Protein AF-A0A193GN16-F1 (afdb_monomer_lite)

Foldseek 3Di:
DPPPDPPPQPQPACPADDLDPVVLLCSLCVPPDDVVSVVSSVLLCVQLVPLPQALCSCLVP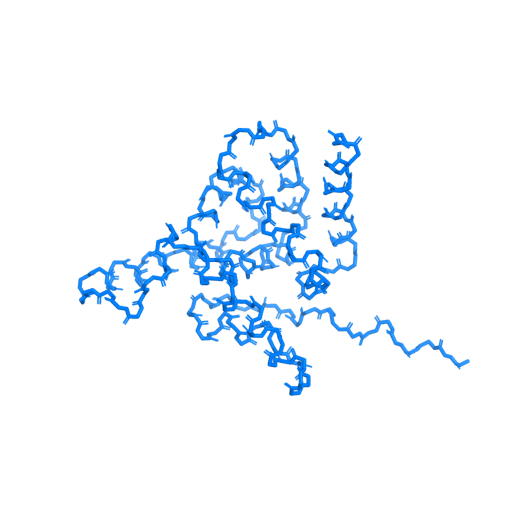DDPVSVVVVVVVSVVVRVCCVVCLAPCLVVLVVLLQNLLNHRLSSSLSSLLNSVSNYVSNLVSNLVCLQPDDCPPSSSVSSLVSLVSCVVVVSVSNRDPPVSSVSNVVSVVVVVVVD

pLDDT: mean 82.82, std 17.49, range [30.11, 97.81]

Organism: NCBI:txid463014

Structure (mmCIF, N/CA/C/O backbone):
data_AF-A0A193GN16-F1
#
_entry.id   AF-A0A193GN16-F1
#
loop_
_atom_site.group_PDB
_atom_site.id
_atom_site.type_symbol
_atom_site.label_atom_id
_atom_site.label_alt_id
_atom_site.label_comp_id
_atom_site.label_asym_id
_atom_site.label_entity_id
_atom_site.label_seq_id
_atom_site.pdbx_PDB_ins_code
_atom_site.Cartn_x
_atom_site.Cartn_y
_atom_site.Cartn_z
_atom_site.occupancy
_atom_site.B_iso_or_equiv
_atom_site.auth_seq_id
_atom_site.auth_comp_id
_atom_site.auth_asym_id
_atom_site.auth_atom_id
_atom_site.pdbx_PDB_model_num
ATOM 1 N N . MET A 1 1 ? -3.522 -23.011 34.206 1.00 37.75 1 MET A N 1
ATOM 2 C CA . MET A 1 1 ? -2.353 -22.236 33.740 1.00 37.75 1 MET A CA 1
ATOM 3 C C . MET A 1 1 ? -1.967 -22.730 32.359 1.00 37.75 1 MET A C 1
ATOM 5 O O . MET A 1 1 ? -1.307 -23.751 32.265 1.00 37.75 1 MET A O 1
ATOM 9 N N . ALA A 1 2 ? -2.466 -22.051 31.328 1.00 34.16 2 ALA A N 1
ATOM 10 C CA . ALA A 1 2 ? -1.971 -22.047 29.947 1.00 34.16 2 ALA A CA 1
ATOM 11 C C . ALA A 1 2 ? -2.845 -21.025 29.200 1.00 34.16 2 ALA A C 1
ATOM 13 O O . ALA A 1 2 ? -3.745 -21.373 28.448 1.00 34.16 2 ALA A O 1
ATOM 14 N N . GLN A 1 3 ? -2.676 -19.755 29.564 1.00 31.92 3 GLN A N 1
ATOM 15 C CA . GLN A 1 3 ? -3.317 -18.607 28.921 1.00 31.92 3 GLN A CA 1
ATOM 16 C C . GLN A 1 3 ? -2.205 -17.581 28.678 1.00 31.92 3 GLN A C 1
ATOM 18 O O . GLN A 1 3 ? -2.166 -16.508 29.263 1.00 31.92 3 GLN A O 1
ATOM 23 N N . GLN A 1 4 ? -1.196 -18.025 27.936 1.00 36.53 4 GLN A N 1
ATOM 24 C CA . GLN A 1 4 ? -0.027 -17.267 27.507 1.00 36.53 4 GLN A CA 1
ATOM 25 C C . GLN A 1 4 ? 0.350 -17.875 26.161 1.00 36.53 4 GLN A C 1
ATOM 27 O O . GLN A 1 4 ? 1.003 -18.905 26.147 1.00 36.53 4 GLN A O 1
ATOM 32 N N . ASP A 1 5 ? -0.231 -17.328 25.093 1.00 32.78 5 ASP A N 1
ATOM 33 C CA . ASP A 1 5 ? 0.246 -17.415 23.696 1.00 32.78 5 ASP A CA 1
ATOM 34 C C . ASP A 1 5 ? -0.703 -16.700 22.707 1.00 32.78 5 ASP A C 1
ATOM 36 O O . ASP A 1 5 ? -0.505 -16.740 21.500 1.00 32.78 5 ASP A O 1
ATOM 40 N N . GLU A 1 6 ? -1.705 -15.958 23.195 1.00 30.11 6 GLU A N 1
ATOM 41 C CA . GLU A 1 6 ? -2.561 -15.087 22.368 1.00 30.11 6 GLU A CA 1
ATOM 42 C C . GLU A 1 6 ? -2.024 -13.648 22.232 1.00 30.11 6 GLU A C 1
ATOM 44 O O . GLU A 1 6 ? -2.726 -12.740 21.799 1.00 30.11 6 GLU A O 1
ATOM 49 N N . ALA A 1 7 ? -0.768 -13.422 22.622 1.00 38.72 7 ALA A N 1
ATOM 50 C CA . ALA A 1 7 ? -0.122 -12.113 22.614 1.00 38.72 7 ALA A CA 1
ATOM 51 C C . ALA A 1 7 ? 1.193 -12.162 21.837 1.00 38.72 7 ALA A C 1
ATOM 53 O O . ALA A 1 7 ? 2.260 -11.889 22.380 1.00 38.72 7 ALA A O 1
ATOM 54 N N . VAL A 1 8 ? 1.144 -12.537 20.564 1.00 38.62 8 VAL A N 1
ATOM 55 C CA . VAL A 1 8 ? 2.306 -12.407 19.688 1.00 38.62 8 VAL A CA 1
ATOM 56 C C . VAL A 1 8 ? 1.774 -11.982 18.325 1.00 38.62 8 VAL A C 1
ATOM 58 O O . VAL A 1 8 ? 0.854 -12.607 17.813 1.00 38.62 8 VAL A O 1
ATOM 61 N N . TRP A 1 9 ? 2.336 -10.918 17.753 1.00 44.06 9 TRP A N 1
ATOM 62 C CA . TRP A 1 9 ? 2.057 -10.403 16.401 1.00 44.06 9 TRP A CA 1
ATOM 63 C C . TRP A 1 9 ? 0.853 -9.473 16.194 1.00 44.06 9 TRP A C 1
ATOM 65 O O . TRP A 1 9 ? 0.503 -9.241 15.040 1.00 44.06 9 TRP A O 1
ATOM 75 N N . ASP A 1 10 ? 0.295 -8.833 17.230 1.00 45.19 10 ASP A N 1
ATOM 76 C CA . ASP A 1 10 ? -0.446 -7.582 16.992 1.00 45.19 10 ASP A CA 1
ATOM 77 C C . ASP A 1 10 ? 0.600 -6.564 16.517 1.00 45.19 10 ASP A C 1
ATOM 79 O O . ASP A 1 10 ? 1.383 -6.035 17.312 1.00 45.19 10 ASP A O 1
ATOM 83 N N . GLY A 1 11 ? 0.766 -6.467 15.194 1.00 55.03 11 GLY A N 1
ATOM 84 C CA . GLY A 1 11 ? 1.901 -5.799 14.577 1.00 55.03 11 GLY A CA 1
ATOM 85 C C . GLY A 1 11 ? 2.068 -4.425 15.206 1.00 55.03 11 GLY A C 1
ATOM 86 O O . GLY A 1 11 ? 1.152 -3.612 15.113 1.00 55.03 11 GLY A O 1
ATOM 87 N N . ALA A 1 12 ? 3.233 -4.169 15.815 1.00 64.75 12 ALA A N 1
ATOM 88 C CA . ALA A 1 12 ? 3.499 -2.973 16.612 1.00 64.75 12 ALA A CA 1
ATOM 89 C C . ALA A 1 12 ? 2.836 -1.720 16.020 1.00 64.75 12 ALA A C 1
ATOM 91 O O . ALA A 1 12 ? 2.996 -1.437 14.829 1.00 64.75 12 ALA A O 1
ATOM 92 N N . ALA A 1 13 ? 2.072 -1.004 16.848 1.00 76.69 13 ALA A N 1
ATOM 93 C CA . ALA A 1 13 ? 1.297 0.146 16.408 1.00 76.69 13 ALA A CA 1
ATOM 94 C C . ALA A 1 13 ? 2.183 1.144 15.645 1.00 76.69 13 ALA A C 1
ATOM 96 O O . ALA A 1 13 ? 3.156 1.673 16.187 1.00 76.69 13 ALA A O 1
ATOM 97 N N . ILE A 1 14 ? 1.819 1.434 14.397 1.00 86.62 14 ILE A N 1
ATOM 98 C CA . ILE A 1 14 ? 2.477 2.442 13.574 1.00 86.62 14 ILE A CA 1
ATOM 99 C C . ILE A 1 14 ? 2.067 3.808 14.128 1.00 86.62 14 ILE A C 1
ATOM 101 O O . ILE A 1 14 ? 0.909 4.235 14.031 1.00 86.62 14 ILE A O 1
ATOM 105 N N . ARG A 1 15 ? 3.002 4.470 14.811 1.00 85.56 15 ARG A N 1
ATOM 106 C CA . ARG A 1 15 ? 2.779 5.806 15.383 1.00 85.56 15 ARG A CA 1
ATOM 107 C C . ARG A 1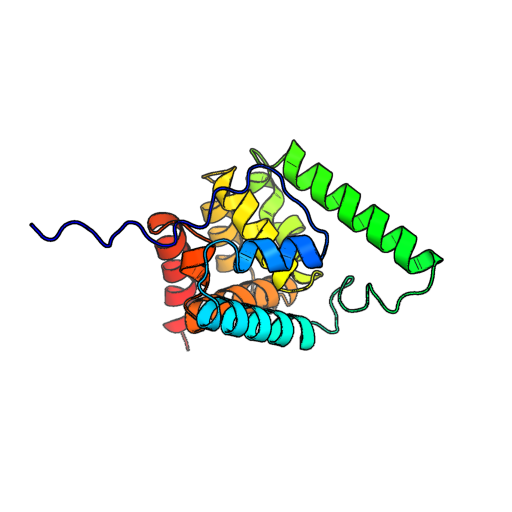 15 ? 2.878 6.870 14.302 1.00 85.56 15 ARG A C 1
ATOM 109 O O . ARG A 1 15 ? 1.971 7.690 14.185 1.00 85.56 15 ARG A O 1
ATOM 116 N N . GLU A 1 16 ? 3.924 6.761 13.498 1.00 88.75 16 GLU A N 1
ATOM 117 C CA . GLU A 1 16 ? 4.265 7.630 12.384 1.00 88.75 16 GLU A CA 1
ATOM 118 C C . GLU A 1 16 ? 4.437 6.769 11.131 1.00 88.75 16 GLU A C 1
ATOM 120 O O . GLU A 1 16 ? 4.942 5.651 11.226 1.00 88.75 16 GLU A O 1
ATOM 125 N N . LEU A 1 17 ? 3.943 7.254 9.993 1.00 94.31 17 LEU A N 1
ATOM 126 C CA . LEU A 1 17 ? 4.064 6.567 8.717 1.00 94.31 17 LEU A CA 1
ATOM 127 C C . LEU A 1 17 ? 5.338 7.071 8.050 1.00 94.31 17 LEU A C 1
ATOM 129 O O . LEU A 1 17 ? 5.452 8.271 7.824 1.00 94.31 17 LEU A O 1
ATOM 133 N N . ASP A 1 18 ? 6.247 6.161 7.724 1.00 95.31 18 ASP A N 1
ATOM 134 C CA . ASP A 1 18 ? 7.420 6.437 6.900 1.00 95.31 18 ASP A CA 1
ATOM 135 C C . ASP A 1 18 ? 7.370 5.532 5.665 1.00 95.31 18 ASP A C 1
ATOM 137 O O . ASP A 1 18 ? 7.335 4.303 5.782 1.00 95.31 18 ASP A O 1
ATOM 141 N N . LEU A 1 19 ? 7.285 6.154 4.489 1.00 96.62 19 LEU A N 1
ATOM 142 C CA . LEU A 1 19 ? 7.202 5.480 3.196 1.00 96.62 19 LEU A CA 1
ATOM 143 C C . LEU A 1 19 ? 8.565 5.359 2.495 1.00 96.62 19 LEU A C 1
ATOM 145 O O . LEU A 1 19 ? 8.606 4.936 1.335 1.00 96.62 19 LEU A O 1
ATOM 149 N N . ASP A 1 20 ? 9.684 5.677 3.151 1.00 94.88 20 ASP A N 1
ATOM 150 C CA . ASP A 1 20 ? 11.001 5.252 2.666 1.00 94.88 20 ASP A CA 1
ATOM 151 C C . ASP A 1 20 ? 11.060 3.719 2.546 1.00 94.88 20 ASP A C 1
ATOM 153 O O . ASP A 1 20 ? 10.543 2.997 3.400 1.00 94.88 20 ASP A O 1
ATOM 157 N N . SER A 1 21 ? 11.660 3.188 1.478 1.00 92.00 21 SER A N 1
ATOM 158 C CA . SER A 1 21 ? 11.625 1.743 1.213 1.00 92.00 21 SER A CA 1
ATOM 159 C C . SER A 1 21 ? 12.305 0.915 2.298 1.00 92.00 21 SER A C 1
ATOM 161 O O . SER A 1 21 ? 11.819 -0.166 2.639 1.00 92.00 21 SER A O 1
ATOM 163 N N . GLN A 1 22 ? 13.391 1.414 2.894 1.00 91.75 22 GLN A N 1
ATOM 164 C CA . GLN A 1 22 ? 14.075 0.709 3.977 1.00 91.75 22 GLN A CA 1
ATOM 165 C C . GLN A 1 22 ? 13.239 0.734 5.257 1.00 91.75 22 GLN A C 1
ATOM 167 O O . GLN A 1 22 ? 13.119 -0.290 5.943 1.00 91.75 22 GLN A O 1
ATOM 172 N N . SER A 1 23 ? 12.609 1.872 5.554 1.00 92.62 23 SER A N 1
ATOM 173 C CA . SER A 1 23 ? 11.678 2.005 6.678 1.00 92.62 23 SER A CA 1
ATOM 174 C C . SER A 1 23 ? 10.466 1.086 6.518 1.00 92.62 23 SER A C 1
ATOM 176 O O . SER A 1 23 ? 10.102 0.369 7.455 1.00 92.62 23 SER A O 1
ATOM 178 N N . VAL A 1 24 ? 9.897 1.014 5.311 1.00 93.50 24 VAL A N 1
ATOM 179 C CA . VAL A 1 24 ? 8.763 0.142 4.979 1.00 93.50 24 VAL A CA 1
ATOM 180 C C . VAL A 1 24 ? 9.096 -1.318 5.260 1.00 93.50 24 VAL A C 1
ATOM 182 O O . VAL A 1 24 ? 8.356 -1.987 5.981 1.00 93.50 24 VAL A O 1
ATOM 185 N N . LEU A 1 25 ? 10.223 -1.819 4.752 1.00 91.50 25 LEU A N 1
ATOM 186 C CA . LEU A 1 25 ? 10.646 -3.199 4.999 1.00 91.50 25 LEU A CA 1
ATOM 187 C C . LEU A 1 25 ? 10.899 -3.458 6.491 1.00 91.50 25 LEU A C 1
ATOM 189 O O . LEU A 1 25 ? 10.487 -4.495 7.022 1.00 91.50 25 LEU A O 1
ATOM 193 N N . SER A 1 26 ? 11.502 -2.492 7.187 1.00 88.81 26 SER A N 1
ATOM 194 C CA . SER A 1 26 ? 11.774 -2.571 8.626 1.00 88.81 26 SER A CA 1
ATOM 195 C C . SER A 1 26 ? 10.494 -2.728 9.457 1.00 88.81 26 SER A C 1
ATOM 197 O O . SER A 1 26 ? 10.482 -3.489 10.426 1.00 88.81 26 SER A O 1
ATOM 199 N N . HIS A 1 27 ? 9.381 -2.105 9.050 1.00 87.75 27 HIS A N 1
ATOM 200 C CA . HIS A 1 27 ? 8.083 -2.247 9.724 1.00 87.75 27 HIS A CA 1
ATOM 201 C C . HIS A 1 27 ? 7.516 -3.675 9.716 1.00 87.75 27 HIS A C 1
ATOM 203 O O . HIS A 1 27 ? 6.737 -4.024 10.612 1.00 87.75 27 HIS A O 1
ATOM 209 N N . PHE A 1 28 ? 7.868 -4.495 8.723 1.00 84.50 28 PHE A N 1
ATOM 210 C CA . PHE A 1 28 ? 7.376 -5.873 8.607 1.00 84.50 28 PHE A CA 1
ATOM 211 C C . PHE A 1 28 ? 8.231 -6.895 9.359 1.00 84.50 28 PHE A C 1
ATOM 213 O O . PHE A 1 28 ? 7.738 -7.974 9.696 1.00 84.50 28 PHE A O 1
ATOM 220 N N . VAL A 1 29 ? 9.491 -6.560 9.640 1.00 86.19 29 VAL A N 1
ATOM 221 C CA . VAL A 1 29 ? 10.407 -7.412 10.415 1.00 86.19 29 VAL A CA 1
ATOM 222 C C . VAL A 1 29 ? 10.595 -6.961 11.858 1.00 86.19 29 VAL A C 1
ATOM 224 O O . VAL A 1 29 ? 11.231 -7.668 12.638 1.00 86.19 29 VAL A O 1
ATOM 227 N N . ALA A 1 30 ? 10.036 -5.813 12.241 1.00 81.81 30 ALA A N 1
ATOM 228 C CA . ALA A 1 30 ? 10.061 -5.336 13.616 1.00 81.81 30 ALA A CA 1
ATOM 229 C C . ALA A 1 30 ? 9.477 -6.394 14.573 1.00 81.81 30 ALA A C 1
ATOM 231 O O . ALA A 1 30 ? 8.308 -6.762 14.476 1.00 81.81 30 ALA A O 1
ATOM 232 N N . GLY A 1 31 ? 10.304 -6.887 15.501 1.00 68.88 31 GLY A N 1
ATOM 233 C CA . GLY A 1 31 ? 9.922 -7.915 16.478 1.00 68.88 31 GLY A CA 1
ATOM 234 C C . GLY A 1 31 ? 10.030 -9.367 15.990 1.00 68.88 31 GLY A C 1
ATOM 235 O O . GLY A 1 31 ? 9.802 -10.276 16.785 1.00 68.88 31 GLY A O 1
ATOM 236 N N . ALA A 1 32 ? 10.411 -9.610 14.732 1.00 72.56 32 ALA A N 1
ATOM 237 C CA . ALA A 1 32 ? 10.658 -10.955 14.217 1.00 72.56 32 ALA A CA 1
ATOM 238 C C . ALA A 1 32 ? 12.045 -11.481 14.632 1.00 72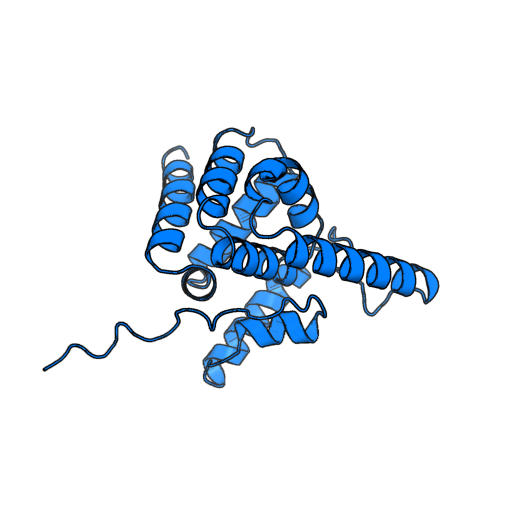.56 32 ALA A C 1
ATOM 240 O O . ALA A 1 32 ? 13.026 -10.739 14.693 1.00 72.56 32 ALA A O 1
ATOM 241 N N . SER A 1 33 ? 12.150 -12.789 14.882 1.00 70.56 33 SER A N 1
ATOM 242 C CA . SER A 1 33 ? 13.438 -13.460 15.095 1.00 70.56 33 SER A CA 1
ATOM 243 C C . SER A 1 33 ? 14.149 -13.712 13.757 1.00 70.56 33 SER A C 1
ATOM 245 O O . SER A 1 33 ? 13.509 -13.794 12.710 1.00 70.56 33 SER A O 1
ATOM 247 N N . GLY A 1 34 ? 15.483 -13.838 13.764 1.00 71.31 34 GLY A N 1
ATOM 248 C CA . GLY A 1 34 ? 16.310 -13.752 12.547 1.00 71.31 34 GLY A CA 1
ATOM 249 C C . GLY A 1 34 ? 15.853 -14.606 11.351 1.00 71.31 34 GLY A C 1
ATOM 250 O O . GLY A 1 34 ? 15.789 -14.103 10.231 1.00 71.31 34 GLY A O 1
ATOM 251 N N . GLY A 1 35 ? 15.477 -15.872 11.568 1.00 76.56 35 GLY A N 1
ATOM 252 C CA . GLY A 1 35 ? 15.013 -16.754 10.485 1.00 76.56 35 GLY A CA 1
ATOM 253 C C . GLY A 1 35 ? 13.649 -16.367 9.898 1.00 76.56 35 GLY A C 1
ATOM 254 O O . GLY A 1 35 ? 13.396 -16.574 8.712 1.00 76.56 35 GLY A O 1
ATOM 255 N N . ASP A 1 36 ? 12.782 -15.776 10.712 1.00 79.06 36 ASP A N 1
ATOM 256 C CA . ASP A 1 36 ? 11.458 -15.310 10.310 1.00 79.06 36 ASP A CA 1
ATOM 257 C C . ASP A 1 36 ? 11.510 -13.925 9.640 1.00 79.06 36 ASP A C 1
ATOM 259 O O . ASP A 1 36 ? 10.847 -13.688 8.625 1.00 79.06 36 ASP A O 1
ATOM 263 N N . ALA A 1 37 ? 12.389 -13.046 10.132 1.00 82.88 37 ALA A N 1
ATOM 264 C CA . ALA A 1 37 ? 12.690 -11.760 9.512 1.00 82.88 37 ALA A CA 1
ATOM 265 C C . ALA A 1 37 ? 13.221 -11.942 8.080 1.00 82.88 37 ALA A C 1
ATOM 267 O O . ALA A 1 37 ? 12.704 -11.335 7.143 1.00 82.88 37 ALA A O 1
ATOM 268 N N . ALA A 1 38 ? 14.195 -12.838 7.882 1.00 85.62 38 ALA A N 1
ATOM 269 C CA . ALA A 1 38 ? 14.759 -13.112 6.560 1.00 85.62 38 ALA A CA 1
ATOM 270 C C . ALA A 1 38 ? 13.712 -13.671 5.581 1.00 85.62 38 ALA A C 1
ATOM 272 O O . ALA A 1 38 ? 13.650 -13.253 4.425 1.00 85.62 38 ALA A O 1
ATOM 273 N N . ARG A 1 39 ? 12.851 -14.588 6.045 1.00 86.06 39 ARG A N 1
ATOM 274 C CA . ARG A 1 39 ? 11.750 -15.130 5.235 1.00 86.06 39 ARG A CA 1
ATOM 275 C C . ARG A 1 39 ? 10.770 -14.034 4.817 1.00 86.06 39 ARG A C 1
ATOM 277 O O . ARG A 1 39 ? 10.383 -13.985 3.653 1.00 86.06 39 ARG A O 1
ATOM 284 N N . THR A 1 40 ? 10.410 -13.158 5.751 1.00 86.81 40 THR A N 1
ATOM 285 C CA . THR A 1 40 ? 9.506 -12.027 5.516 1.00 86.81 40 THR A CA 1
ATOM 286 C C . THR A 1 40 ? 10.074 -11.060 4.481 1.00 86.81 40 THR A C 1
ATOM 288 O O . THR A 1 40 ? 9.376 -10.707 3.534 1.00 86.81 40 THR A O 1
ATOM 291 N N . LEU A 1 41 ? 11.348 -10.677 4.609 1.00 89.56 41 LEU A N 1
ATOM 292 C CA . LEU A 1 41 ? 11.999 -9.790 3.640 1.00 89.56 41 LEU A CA 1
ATOM 293 C C . LEU A 1 41 ? 12.056 -10.418 2.254 1.00 89.56 41 LEU A C 1
ATOM 295 O O . LEU A 1 41 ? 11.677 -9.773 1.284 1.00 89.56 41 LEU A O 1
ATOM 299 N N . ASN A 1 42 ? 12.465 -11.684 2.155 1.00 90.56 42 ASN A N 1
ATOM 300 C CA . ASN A 1 42 ? 12.526 -12.380 0.869 1.00 90.56 42 ASN A CA 1
ATOM 301 C C . ASN A 1 42 ? 11.151 -12.466 0.197 1.00 90.56 42 ASN A C 1
ATOM 303 O O . ASN A 1 42 ? 11.052 -12.320 -1.018 1.00 90.56 42 ASN A O 1
ATOM 307 N N . PHE A 1 43 ? 10.093 -12.680 0.981 1.00 90.25 43 PHE A N 1
ATOM 308 C CA . PHE A 1 43 ? 8.726 -12.660 0.478 1.00 90.25 43 PHE A CA 1
ATOM 309 C C . PHE A 1 43 ? 8.340 -11.277 -0.065 1.00 90.25 43 PHE A C 1
ATOM 311 O O . PHE A 1 43 ? 7.908 -11.186 -1.211 1.00 90.25 43 PHE A O 1
ATOM 318 N N . LEU A 1 44 ? 8.549 -10.207 0.711 1.00 92.31 44 LEU A N 1
ATOM 319 C CA . LEU A 1 44 ? 8.222 -8.837 0.296 1.00 92.31 44 LEU A CA 1
ATOM 320 C C . LEU A 1 44 ? 9.007 -8.409 -0.946 1.00 92.31 44 LEU A C 1
ATOM 322 O O . LEU A 1 44 ? 8.411 -7.948 -1.912 1.00 92.31 44 LEU A O 1
ATOM 326 N N . LEU A 1 45 ? 10.321 -8.647 -0.962 1.00 93.44 45 LEU A N 1
ATOM 327 C CA . LEU A 1 45 ? 11.176 -8.356 -2.115 1.00 93.44 45 LEU A CA 1
ATOM 328 C C . LEU A 1 45 ? 10.774 -9.175 -3.349 1.00 93.44 45 LEU A C 1
ATOM 330 O O . LEU A 1 45 ? 10.878 -8.690 -4.472 1.00 93.44 45 LEU A O 1
ATOM 334 N N . GLY A 1 46 ? 10.298 -10.408 -3.155 1.00 94.00 46 GLY A N 1
ATOM 335 C CA . GLY A 1 46 ? 9.757 -11.234 -4.232 1.00 94.00 46 GLY A CA 1
ATOM 336 C C . GLY A 1 46 ? 8.485 -10.647 -4.850 1.00 94.00 46 GLY A C 1
ATOM 337 O O . GLY A 1 46 ? 8.343 -10.676 -6.072 1.00 94.00 46 GLY A O 1
ATOM 338 N N . LEU A 1 47 ? 7.588 -10.087 -4.029 1.00 93.31 47 LEU A N 1
ATOM 339 C CA . LEU A 1 47 ? 6.370 -9.421 -4.503 1.00 93.31 47 LEU A CA 1
ATOM 340 C C . LEU A 1 47 ? 6.674 -8.089 -5.185 1.00 93.31 47 LEU A C 1
ATOM 342 O O . LEU A 1 47 ? 6.256 -7.875 -6.320 1.00 93.31 47 LEU A O 1
ATOM 346 N N . ASP A 1 48 ? 7.483 -7.243 -4.555 1.00 95.06 48 ASP A N 1
ATOM 347 C CA . ASP A 1 48 ? 7.900 -5.978 -5.161 1.00 95.06 48 ASP A CA 1
ATOM 348 C C . ASP A 1 48 ? 8.667 -6.236 -6.476 1.00 95.06 48 ASP A C 1
ATOM 350 O O . ASP A 1 48 ? 8.525 -5.500 -7.448 1.00 95.06 48 ASP A O 1
ATOM 354 N N . GLY A 1 49 ? 9.410 -7.347 -6.562 1.00 94.06 49 GLY A N 1
ATOM 355 C CA . GLY A 1 49 ? 10.107 -7.806 -7.765 1.00 94.06 49 GLY A CA 1
ATOM 356 C C . GLY A 1 49 ? 9.205 -8.101 -8.974 1.00 94.06 49 GLY A C 1
ATOM 357 O O . GLY A 1 49 ? 9.678 -8.020 -10.118 1.00 94.06 49 GLY A O 1
ATOM 358 N N . VAL A 1 50 ? 7.928 -8.436 -8.747 1.00 93.19 50 VAL A N 1
ATOM 359 C CA . VAL A 1 50 ? 6.936 -8.673 -9.811 1.00 93.19 50 VAL A CA 1
ATOM 360 C C . VAL A 1 50 ? 6.069 -7.447 -10.116 1.00 93.19 50 VAL A C 1
ATOM 362 O O . VAL A 1 50 ? 5.501 -7.390 -11.206 1.00 93.19 50 VAL A O 1
ATOM 365 N N . ASP A 1 51 ? 6.053 -6.431 -9.249 1.00 95.44 51 ASP A N 1
ATOM 366 C CA . ASP A 1 51 ? 5.329 -5.159 -9.421 1.00 95.44 51 ASP A CA 1
ATOM 367 C C . ASP A 1 51 ? 6.029 -4.192 -10.398 1.00 95.44 51 ASP A C 1
ATOM 369 O O . ASP A 1 51 ? 6.182 -3.000 -10.142 1.00 95.44 51 ASP A O 1
ATOM 373 N N . ARG A 1 52 ? 6.463 -4.672 -11.568 1.00 95.06 52 ARG A N 1
ATOM 374 C CA . ARG A 1 52 ? 7.270 -3.868 -12.512 1.00 95.06 52 ARG A CA 1
ATOM 375 C C . ARG A 1 52 ? 6.549 -2.645 -13.089 1.00 95.06 52 ARG A C 1
ATOM 377 O O . ARG A 1 52 ? 7.194 -1.804 -13.712 1.00 95.06 52 ARG A O 1
ATOM 384 N N . TRP A 1 53 ? 5.228 -2.582 -12.935 1.00 95.00 53 TRP A N 1
ATOM 385 C CA . TRP A 1 53 ? 4.383 -1.458 -13.341 1.00 95.00 53 TRP A CA 1
ATOM 386 C C . TRP A 1 53 ? 4.271 -0.369 -12.269 1.00 95.00 53 TRP A C 1
ATOM 388 O O . TRP A 1 53 ? 3.785 0.717 -12.577 1.00 95.00 53 TRP A O 1
ATOM 398 N N . ALA A 1 54 ? 4.661 -0.655 -11.024 1.00 96.69 54 ALA A N 1
ATOM 399 C CA . ALA A 1 54 ? 4.526 0.293 -9.933 1.00 96.69 54 ALA A CA 1
ATOM 400 C C . ALA A 1 54 ? 5.448 1.501 -10.141 1.00 96.69 54 ALA A C 1
ATOM 402 O O . ALA A 1 54 ? 6.601 1.361 -10.560 1.00 96.69 54 ALA A O 1
ATOM 403 N N . VAL A 1 55 ? 4.942 2.693 -9.822 1.00 95.75 55 VAL A N 1
ATOM 404 C CA . VAL A 1 55 ? 5.644 3.971 -10.033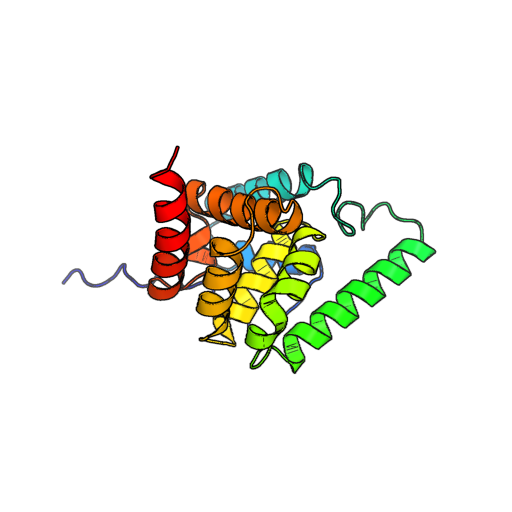 1.00 95.75 55 VAL A CA 1
ATOM 405 C C . VAL A 1 55 ? 6.967 4.044 -9.263 1.00 95.75 55 VAL A C 1
ATOM 407 O O . VAL A 1 55 ? 7.919 4.692 -9.689 1.00 95.75 55 VAL A O 1
ATOM 410 N N . ASP A 1 56 ? 7.041 3.338 -8.142 1.00 95.75 56 ASP A N 1
ATOM 411 C CA . ASP A 1 56 ? 8.154 3.315 -7.207 1.00 95.75 56 ASP A CA 1
ATOM 412 C C . ASP A 1 56 ? 9.055 2.072 -7.348 1.00 95.75 56 ASP A C 1
ATOM 414 O O . ASP A 1 56 ? 10.073 1.979 -6.666 1.00 95.75 56 ASP A O 1
ATOM 418 N N . TYR A 1 57 ? 8.759 1.152 -8.279 1.00 94.56 57 TYR A N 1
ATOM 419 C CA . TYR A 1 57 ? 9.524 -0.091 -8.480 1.00 94.56 57 TYR A CA 1
ATOM 420 C C . TYR A 1 57 ? 11.023 0.147 -8.733 1.00 94.56 57 TYR A C 1
ATOM 422 O O . TYR A 1 57 ? 11.882 -0.619 -8.297 1.00 94.56 57 TYR A O 1
ATOM 430 N N . ARG A 1 58 ? 11.359 1.215 -9.467 1.00 91.12 58 ARG A N 1
ATOM 431 C CA . ARG A 1 58 ? 12.729 1.513 -9.921 1.00 91.12 58 ARG A CA 1
ATOM 432 C C . ARG A 1 58 ? 13.399 2.648 -9.168 1.00 91.12 58 ARG A C 1
ATOM 434 O O . ARG A 1 58 ? 14.395 3.164 -9.672 1.00 91.12 58 ARG A O 1
ATOM 441 N N . GLU A 1 59 ? 12.895 3.026 -7.998 1.00 91.75 59 GLU A N 1
ATOM 442 C CA . GLU A 1 59 ? 13.290 4.248 -7.286 1.00 91.75 59 GLU A CA 1
ATOM 443 C C . GLU A 1 59 ? 14.809 4.463 -7.142 1.00 91.75 59 GLU A C 1
ATOM 445 O O . GLU A 1 59 ? 15.285 5.593 -7.248 1.00 91.75 59 GLU A O 1
ATOM 450 N N . HIS A 1 60 ? 15.586 3.385 -6.989 1.00 88.31 60 HIS A N 1
ATOM 451 C CA . HIS A 1 60 ? 17.046 3.428 -6.832 1.00 88.31 60 HIS A C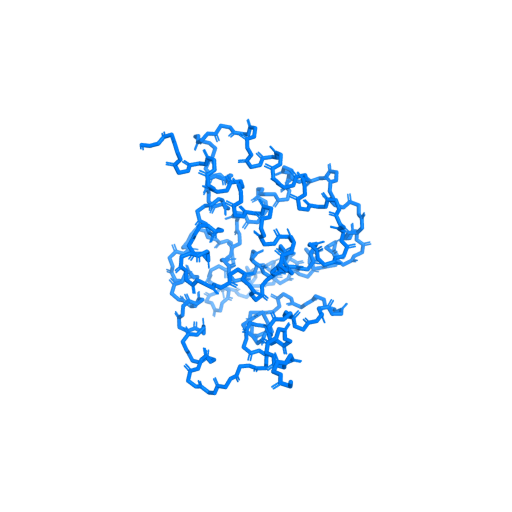A 1
ATOM 452 C C . HIS A 1 60 ? 17.826 3.540 -8.152 1.00 88.31 60 HIS A C 1
ATOM 454 O O . HIS A 1 60 ? 19.043 3.696 -8.142 1.00 88.31 60 HIS A O 1
ATOM 460 N N . THR A 1 61 ? 17.147 3.418 -9.292 1.00 90.56 61 THR A N 1
ATOM 461 C CA . THR A 1 61 ? 17.746 3.434 -10.641 1.00 90.56 61 THR A CA 1
ATOM 462 C C . THR A 1 61 ? 17.251 4.595 -11.502 1.00 90.56 61 THR A C 1
ATOM 464 O O . THR A 1 61 ? 17.587 4.666 -12.684 1.00 90.56 61 THR A O 1
ATOM 467 N N . LEU A 1 62 ? 16.433 5.481 -10.928 1.00 89.50 62 LEU A N 1
ATOM 468 C CA . LEU A 1 62 ? 15.895 6.655 -11.605 1.00 89.50 62 LEU A CA 1
ATOM 469 C C . LEU A 1 62 ? 16.975 7.712 -11.858 1.00 89.50 62 LEU A C 1
ATOM 471 O O . LEU A 1 62 ? 17.966 7.811 -11.132 1.00 89.50 62 LEU A O 1
ATOM 475 N N . SER A 1 63 ? 16.740 8.538 -12.879 1.00 90.88 63 SER A N 1
ATOM 476 C CA . SER A 1 63 ? 17.503 9.769 -13.089 1.00 90.88 63 SER A CA 1
ATOM 477 C C . SER A 1 63 ? 17.351 10.710 -11.882 1.00 90.88 63 SER A C 1
ATOM 479 O O . SER A 1 63 ? 16.421 10.573 -11.084 1.00 90.88 63 SER A O 1
ATOM 481 N N . SER A 1 64 ? 18.242 11.693 -11.728 1.00 89.06 64 SER A N 1
ATOM 482 C CA . SER A 1 64 ? 18.167 12.642 -10.605 1.00 89.06 64 SER A CA 1
ATOM 483 C C . SER A 1 64 ? 16.847 13.421 -10.560 1.00 89.06 64 SER A C 1
ATOM 485 O O . SER A 1 64 ? 16.346 13.698 -9.471 1.00 89.06 64 SER A O 1
ATOM 487 N N . GLU A 1 65 ? 16.291 13.757 -11.727 1.00 91.94 65 GLU A N 1
ATOM 488 C CA . GLU A 1 65 ? 15.035 14.501 -11.861 1.00 91.94 65 GLU A CA 1
ATOM 489 C C . GLU A 1 65 ? 13.827 13.627 -11.503 1.00 91.94 65 GLU A C 1
ATOM 491 O O . GLU A 1 65 ? 13.071 13.975 -10.595 1.00 91.94 65 GLU A O 1
ATOM 496 N N . ASP A 1 66 ? 13.707 12.443 -12.113 1.00 91.94 66 ASP A N 1
ATOM 497 C CA . ASP A 1 66 ? 12.617 11.500 -11.821 1.00 91.94 66 ASP A CA 1
ATOM 498 C C . ASP A 1 66 ? 12.636 11.057 -10.354 1.00 91.94 66 ASP A C 1
ATOM 500 O O . ASP A 1 66 ? 11.599 10.938 -9.704 1.00 91.94 66 ASP A O 1
ATOM 504 N N . SER A 1 67 ? 13.834 10.862 -9.796 1.00 92.25 67 SER A N 1
ATOM 505 C CA . SER A 1 67 ? 14.021 10.523 -8.388 1.00 92.25 67 SER A CA 1
ATOM 506 C C . SER A 1 67 ? 13.535 11.644 -7.459 1.00 92.25 67 SER A C 1
ATOM 508 O O . SER A 1 67 ? 12.979 11.371 -6.395 1.00 92.25 67 SER A O 1
ATOM 510 N N . MET A 1 68 ? 13.700 12.914 -7.846 1.00 94.31 68 MET A N 1
ATOM 511 C CA . MET A 1 68 ? 13.177 14.053 -7.085 1.00 94.31 68 MET A CA 1
ATOM 512 C C . MET A 1 68 ? 11.647 14.115 -7.139 1.00 94.31 68 MET A C 1
ATOM 514 O O . MET A 1 68 ? 11.021 14.309 -6.097 1.00 94.31 68 MET A O 1
ATOM 518 N N . LEU A 1 69 ? 11.053 13.908 -8.318 1.00 95.31 69 LEU A N 1
ATOM 519 C CA . LEU A 1 69 ? 9.598 13.872 -8.488 1.00 95.31 69 LEU A CA 1
ATOM 520 C C . LEU A 1 69 ? 8.967 12.725 -7.695 1.00 95.31 69 LEU A C 1
ATOM 522 O O . LEU A 1 69 ? 7.985 12.943 -6.985 1.00 95.31 69 LEU A O 1
ATOM 526 N N . LEU A 1 70 ? 9.564 11.531 -7.748 1.00 95.69 70 LEU A N 1
ATOM 527 C CA . LEU A 1 70 ? 9.100 10.387 -6.969 1.00 95.69 70 LEU A CA 1
ATOM 528 C C . LEU A 1 70 ? 9.186 10.665 -5.464 1.00 95.69 70 LEU A C 1
ATOM 530 O O . LEU A 1 70 ? 8.217 10.426 -4.750 1.00 95.69 70 LEU A O 1
ATOM 534 N N . ARG A 1 71 ? 10.302 11.223 -4.973 1.00 95.12 71 ARG A N 1
ATOM 535 C CA . ARG A 1 71 ? 10.430 11.603 -3.555 1.00 95.12 71 ARG A CA 1
ATOM 536 C C . ARG A 1 71 ? 9.370 12.616 -3.131 1.00 95.12 71 ARG A C 1
ATOM 538 O O . ARG A 1 71 ? 8.789 12.461 -2.062 1.00 95.12 71 ARG A O 1
ATOM 545 N N . ALA A 1 72 ? 9.098 13.626 -3.957 1.00 96.50 72 ALA A N 1
ATOM 546 C CA . ALA A 1 72 ? 8.053 14.607 -3.677 1.00 96.50 72 ALA A CA 1
ATOM 547 C C . ALA A 1 72 ? 6.661 13.958 -3.642 1.00 96.50 72 ALA A C 1
ATOM 549 O O . ALA A 1 72 ? 5.876 14.230 -2.737 1.00 96.50 72 ALA A O 1
ATOM 550 N N . PHE A 1 73 ? 6.370 13.058 -4.585 1.00 96.62 73 PHE A N 1
ATOM 551 C CA . PHE A 1 73 ? 5.124 12.296 -4.608 1.00 9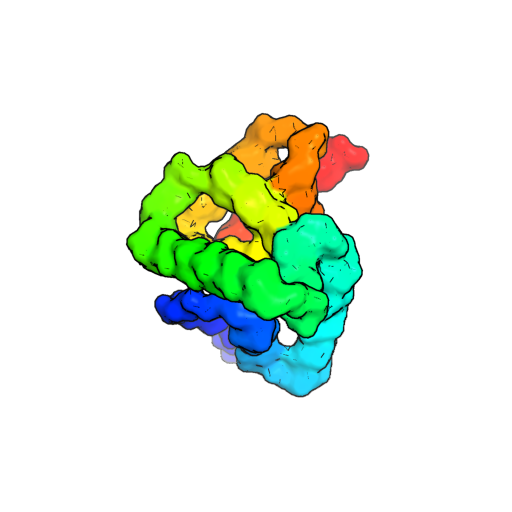6.62 73 PHE A CA 1
ATOM 552 C C . PHE A 1 73 ? 4.955 11.430 -3.353 1.00 96.62 73 PHE A C 1
ATOM 554 O O . PHE A 1 73 ? 3.926 11.532 -2.688 1.00 96.62 73 PHE A O 1
ATOM 561 N N . ILE A 1 74 ? 5.964 10.630 -2.993 1.00 97.38 74 ILE A N 1
ATOM 562 C CA . ILE A 1 74 ? 5.922 9.763 -1.807 1.00 97.38 74 ILE A CA 1
ATOM 563 C C . ILE A 1 74 ? 5.809 10.591 -0.521 1.00 97.38 74 ILE A C 1
ATOM 565 O O . ILE A 1 74 ? 5.012 10.246 0.349 1.00 97.38 74 ILE A O 1
ATOM 569 N N . GLY A 1 75 ? 6.529 11.711 -0.420 1.00 97.31 75 GLY A N 1
ATOM 570 C CA . GLY A 1 75 ? 6.429 12.623 0.722 1.00 97.31 75 GLY A CA 1
ATOM 571 C C . GLY A 1 75 ? 5.033 13.237 0.871 1.00 97.31 75 GLY A C 1
ATOM 572 O O . GLY A 1 75 ? 4.468 13.226 1.963 1.00 97.31 75 GLY A O 1
ATOM 573 N N . ASN A 1 76 ? 4.434 13.702 -0.229 1.00 97.31 76 ASN A N 1
ATOM 574 C CA . ASN A 1 76 ? 3.067 14.230 -0.222 1.00 97.31 76 ASN A CA 1
ATOM 575 C C . ASN A 1 76 ? 2.043 13.146 0.123 1.00 97.31 76 ASN A C 1
ATOM 577 O O . ASN A 1 76 ? 1.129 13.388 0.907 1.00 97.31 76 ASN A O 1
ATOM 581 N N . LEU A 1 77 ? 2.206 11.944 -0.435 1.00 97.19 77 LEU A N 1
ATOM 582 C CA . LEU A 1 77 ? 1.362 10.799 -0.120 1.00 97.19 77 LEU A CA 1
ATOM 583 C C . LEU A 1 77 ? 1.415 10.478 1.376 1.00 97.19 77 LEU A C 1
ATOM 585 O O . LEU A 1 77 ? 0.371 10.374 2.013 1.00 97.19 77 LEU A O 1
ATOM 589 N N . GLN A 1 78 ? 2.617 10.358 1.939 1.00 97.69 78 GLN A N 1
ATOM 590 C CA . GLN A 1 78 ? 2.817 10.113 3.363 1.00 97.69 78 GLN A CA 1
ATOM 591 C C . GLN A 1 78 ? 2.112 11.176 4.210 1.00 97.69 78 GLN A C 1
ATOM 593 O O . GLN A 1 78 ? 1.345 10.829 5.108 1.00 97.69 78 GLN A O 1
ATOM 598 N N . HIS A 1 79 ? 2.315 12.453 3.881 1.00 97.31 79 HIS A N 1
ATOM 599 C CA . HIS A 1 79 ? 1.700 13.570 4.590 1.00 97.31 79 HIS A CA 1
ATOM 600 C C . HIS A 1 79 ? 0.166 13.501 4.563 1.00 97.31 79 HIS A C 1
ATOM 602 O O . HIS A 1 79 ? -0.463 13.539 5.620 1.00 97.31 79 HIS A O 1
ATOM 608 N N . VAL A 1 80 ? -0.433 13.292 3.385 1.00 96.50 80 VAL A N 1
ATOM 609 C CA . VAL A 1 80 ? -1.891 13.148 3.219 1.00 96.50 80 VAL A CA 1
ATOM 610 C C . VAL A 1 80 ? -2.428 11.962 4.020 1.00 96.50 80 VAL A C 1
ATOM 612 O O . VAL A 1 80 ? -3.444 12.093 4.706 1.00 96.50 80 VAL A O 1
ATOM 615 N N . MET A 1 81 ? -1.751 10.809 3.963 1.00 96.56 81 MET A N 1
ATOM 616 C CA . MET A 1 81 ? -2.156 9.629 4.729 1.00 96.56 81 MET A CA 1
ATOM 617 C C . MET A 1 81 ? -2.132 9.911 6.231 1.00 96.56 81 MET A C 1
ATOM 619 O O . MET A 1 81 ? -3.050 9.497 6.932 1.00 96.56 81 MET A O 1
ATOM 623 N N . GLN A 1 82 ? -1.115 10.618 6.730 1.00 95.94 82 GLN A N 1
ATOM 624 C CA . GLN A 1 82 ? -0.982 10.940 8.152 1.00 95.94 82 GLN A CA 1
ATOM 625 C C . GLN A 1 82 ? -1.997 11.977 8.630 1.00 95.94 82 GLN A C 1
ATOM 627 O O . GLN A 1 82 ? -2.602 11.793 9.686 1.00 95.94 82 GLN A O 1
ATOM 632 N N . GLU A 1 83 ? -2.183 13.055 7.872 1.00 96.81 83 GLU A N 1
ATOM 633 C CA . GLU A 1 83 ? -3.052 14.166 8.261 1.00 96.81 83 GLU A CA 1
ATOM 634 C C . GLU A 1 83 ? -4.533 13.775 8.217 1.00 96.81 83 GLU A C 1
ATOM 636 O O . GLU A 1 83 ? -5.317 14.172 9.080 1.00 96.81 83 GLU A O 1
ATOM 641 N N . HIS A 1 84 ? -4.920 12.956 7.237 1.00 96.75 84 HIS A N 1
ATOM 642 C CA . HIS A 1 84 ? -6.326 12.674 6.954 1.00 96.75 84 HIS A CA 1
ATOM 643 C C . HIS A 1 84 ? -6.749 11.231 7.241 1.00 96.75 84 HIS A C 1
ATOM 645 O O . HIS A 1 84 ? -7.884 10.866 6.938 1.00 96.75 84 HIS A O 1
ATOM 651 N N . ALA A 1 85 ? -5.898 10.415 7.878 1.00 95.31 85 ALA A N 1
ATOM 652 C CA . ALA A 1 85 ? -6.155 8.995 8.155 1.00 95.31 85 ALA A CA 1
ATOM 653 C C . ALA A 1 85 ? -7.579 8.709 8.672 1.00 95.31 85 ALA A C 1
ATOM 655 O O . ALA A 1 85 ? -8.241 7.773 8.223 1.00 95.31 85 ALA A O 1
ATOM 656 N N . ALA A 1 86 ? -8.064 9.553 9.589 1.00 94.56 86 ALA A N 1
ATOM 657 C CA . ALA A 1 86 ? -9.349 9.406 10.270 1.00 94.56 86 ALA A CA 1
ATOM 658 C C . ALA A 1 86 ? -10.590 9.570 9.370 1.00 94.56 86 ALA A C 1
ATOM 660 O O . ALA A 1 86 ? -11.682 9.233 9.815 1.00 94.56 86 ALA A O 1
ATOM 661 N N . VAL A 1 87 ? -10.442 10.094 8.147 1.00 95.94 87 VAL A N 1
ATOM 662 C CA . VAL A 1 87 ? -11.561 10.379 7.222 1.00 95.94 87 VAL A CA 1
ATOM 663 C C . VAL A 1 87 ? -11.376 9.777 5.825 1.00 95.94 87 VAL A C 1
ATOM 665 O O . VAL A 1 87 ? -12.229 9.946 4.953 1.00 95.94 87 VAL A O 1
ATOM 668 N N . LEU A 1 88 ? -10.265 9.073 5.580 1.00 95.75 88 LEU A N 1
ATOM 669 C CA . LEU A 1 88 ? -9.971 8.467 4.274 1.00 95.75 88 LEU A CA 1
ATOM 670 C C . LEU A 1 88 ? -10.892 7.286 3.912 1.00 95.75 88 LEU A C 1
ATOM 672 O O . LEU A 1 88 ? -10.867 6.833 2.771 1.00 95.75 88 LEU A O 1
ATOM 676 N N . ASP A 1 89 ? -11.757 6.832 4.823 1.00 95.31 89 ASP A N 1
ATOM 677 C CA . ASP A 1 89 ? -12.838 5.884 4.521 1.00 95.31 89 ASP A CA 1
ATOM 678 C C . ASP A 1 89 ? -13.867 6.446 3.522 1.00 95.31 89 ASP A C 1
ATOM 680 O O . ASP A 1 89 ? -14.540 5.679 2.840 1.00 95.31 89 ASP A O 1
ATOM 684 N N . HIS A 1 90 ? -13.947 7.770 3.360 1.00 94.88 90 HIS A N 1
ATOM 685 C CA . HIS A 1 90 ? -14.786 8.407 2.339 1.00 94.88 90 HIS A CA 1
ATOM 686 C C . HIS A 1 90 ? -14.149 8.458 0.939 1.00 94.88 90 HIS A C 1
ATOM 688 O O . HIS A 1 90 ? -14.819 8.837 -0.019 1.00 94.88 90 HIS A O 1
ATOM 694 N N . LEU A 1 91 ? -12.864 8.107 0.807 1.00 94.69 91 LEU A N 1
ATOM 695 C CA . LEU A 1 91 ? -12.080 8.225 -0.431 1.00 94.69 91 LEU A CA 1
ATOM 696 C C . LEU A 1 91 ? -11.401 6.901 -0.806 1.00 94.69 91 LEU A C 1
ATOM 698 O O . LEU A 1 91 ? -10.287 6.887 -1.333 1.00 94.69 91 LEU A O 1
ATOM 702 N N . VAL A 1 92 ? -12.072 5.779 -0.544 1.00 93.31 92 VAL A N 1
ATOM 703 C CA . VAL A 1 92 ? -11.513 4.445 -0.786 1.00 93.31 92 VAL A CA 1
ATOM 704 C C . VAL A 1 92 ? -11.260 4.180 -2.271 1.00 93.31 92 VAL A C 1
ATOM 706 O O . VAL A 1 92 ? -10.185 3.685 -2.589 1.00 93.31 92 VAL A O 1
ATOM 709 N N . ASP A 1 93 ? -12.158 4.537 -3.193 1.00 92.56 93 ASP A N 1
ATOM 710 C CA . ASP A 1 93 ? -11.951 4.210 -4.618 1.00 92.56 93 ASP A CA 1
ATOM 711 C C . ASP A 1 93 ? -10.715 4.915 -5.223 1.00 92.56 93 ASP A C 1
ATOM 713 O O . ASP A 1 93 ? -9.862 4.239 -5.820 1.00 92.56 93 ASP A O 1
ATOM 717 N N . PRO A 1 94 ? -10.522 6.242 -5.032 1.00 93.62 94 PRO A N 1
ATOM 718 C CA . PRO A 1 94 ? -9.284 6.905 -5.444 1.00 93.62 94 PRO A CA 1
ATOM 719 C C . PRO A 1 94 ? -8.050 6.323 -4.751 1.00 93.62 94 PRO A C 1
ATOM 721 O O . PRO A 1 94 ? -6.991 6.184 -5.367 1.00 93.62 94 PRO A O 1
ATOM 724 N N . LEU A 1 95 ? -8.180 5.949 -3.476 1.00 95.12 95 LEU A N 1
ATOM 725 C CA . LEU A 1 95 ? -7.084 5.364 -2.723 1.00 95.12 95 LEU A CA 1
ATOM 726 C C . LEU A 1 95 ? -6.702 3.979 -3.254 1.00 95.12 95 LEU A C 1
ATOM 728 O O . LEU A 1 95 ? -5.518 3.695 -3.373 1.00 95.12 95 LEU A O 1
ATOM 732 N N . VAL A 1 96 ? -7.661 3.130 -3.625 1.00 94.94 96 VAL A N 1
ATOM 733 C CA . VAL A 1 96 ? -7.392 1.817 -4.233 1.00 94.94 96 VAL A CA 1
ATOM 734 C C . VAL A 1 96 ? -6.613 1.974 -5.535 1.00 94.94 96 VAL A C 1
ATOM 736 O O . VAL A 1 96 ? -5.644 1.248 -5.755 1.00 94.94 96 VAL A O 1
ATOM 739 N N . THR A 1 97 ? -6.968 2.967 -6.354 1.00 94.38 97 THR A N 1
ATOM 740 C CA . THR A 1 97 ? -6.217 3.298 -7.575 1.00 94.38 97 THR A CA 1
ATOM 741 C C . THR A 1 97 ? -4.773 3.676 -7.250 1.00 94.38 97 THR A C 1
ATOM 743 O O . THR A 1 97 ? -3.837 3.159 -7.858 1.00 94.38 97 THR A O 1
ATOM 746 N N . LEU A 1 98 ? -4.577 4.535 -6.246 1.00 96.00 98 LEU A N 1
ATOM 747 C CA . LEU A 1 98 ? -3.247 4.943 -5.801 1.00 96.00 98 LEU A CA 1
ATOM 748 C C . LEU A 1 98 ? -2.438 3.749 -5.270 1.00 96.00 98 LEU A C 1
ATOM 750 O O . LEU A 1 98 ? -1.283 3.566 -5.645 1.00 96.00 98 LEU A O 1
ATOM 754 N N . LEU A 1 99 ? -3.052 2.910 -4.437 1.00 96.31 99 LEU A N 1
ATOM 755 C CA . LEU A 1 99 ? -2.437 1.729 -3.833 1.00 96.31 99 LEU A CA 1
ATOM 756 C C . LEU A 1 99 ? -2.024 0.682 -4.875 1.00 96.31 99 LEU A C 1
ATOM 758 O O . LEU A 1 99 ? -0.986 0.041 -4.708 1.00 96.31 99 LEU A O 1
ATOM 762 N N . ALA A 1 100 ? -2.804 0.514 -5.945 1.00 96.50 100 ALA A N 1
ATOM 763 C CA . ALA A 1 100 ? -2.479 -0.388 -7.049 1.00 96.50 100 ALA A CA 1
ATOM 764 C C . ALA A 1 100 ? -1.236 0.065 -7.840 1.00 96.50 100 ALA A C 1
ATOM 766 O O . ALA A 1 100 ? -0.515 -0.770 -8.388 1.00 96.50 100 ALA A O 1
ATOM 767 N N . GLY A 1 101 ? -0.969 1.376 -7.864 1.00 96.94 101 GLY A N 1
ATOM 768 C CA . GLY A 1 101 ? 0.182 1.979 -8.539 1.00 96.94 101 GLY A CA 1
ATOM 769 C C . GLY A 1 101 ? 1.498 1.929 -7.757 1.00 96.94 101 GLY A C 1
ATOM 770 O O . GLY A 1 101 ? 2.525 2.311 -8.313 1.00 96.94 101 GLY A O 1
ATOM 771 N N . LEU A 1 102 ? 1.487 1.473 -6.502 1.00 97.81 102 LEU A N 1
ATOM 772 C CA . LEU A 1 102 ? 2.675 1.348 -5.648 1.00 97.81 102 LEU A CA 1
ATOM 773 C C . LEU A 1 102 ? 3.176 -0.096 -5.581 1.00 97.81 102 LEU A C 1
ATOM 775 O O . LEU A 1 102 ? 2.413 -1.028 -5.850 1.00 97.81 102 LEU A O 1
ATOM 779 N N . THR A 1 103 ? 4.425 -0.292 -5.159 1.00 97.50 103 THR A N 1
ATOM 780 C CA . THR A 1 103 ? 4.941 -1.609 -4.767 1.00 97.50 103 THR A CA 1
ATOM 781 C C . THR A 1 103 ? 4.097 -2.208 -3.645 1.00 97.50 103 THR A C 1
ATOM 783 O O . THR A 1 103 ? 3.489 -1.503 -2.825 1.00 97.50 103 THR A O 1
ATOM 786 N N . THR A 1 104 ? 4.021 -3.535 -3.618 1.00 95.81 104 THR A N 1
ATOM 787 C CA . THR A 1 104 ? 3.198 -4.269 -2.663 1.00 95.81 104 THR A CA 1
ATOM 788 C C . THR A 1 104 ? 3.580 -3.939 -1.222 1.00 95.81 104 THR A C 1
ATOM 790 O O . THR A 1 104 ? 2.689 -3.746 -0.394 1.00 95.81 104 THR A O 1
ATOM 793 N N . SER A 1 105 ? 4.867 -3.823 -0.898 1.00 95.00 105 SER A N 1
ATOM 794 C CA . SER A 1 105 ? 5.311 -3.493 0.460 1.00 95.00 105 SER A CA 1
ATOM 795 C C . SER A 1 105 ? 4.758 -2.146 0.956 1.00 95.00 105 SER A C 1
ATOM 797 O O . SER A 1 105 ? 4.158 -2.093 2.036 1.00 95.00 105 SER A O 1
ATOM 799 N N . ARG A 1 106 ? 4.853 -1.075 0.152 1.00 96.81 106 ARG A N 1
ATOM 800 C CA . ARG A 1 106 ? 4.272 0.242 0.479 1.00 96.81 106 ARG A CA 1
ATOM 801 C C . ARG A 1 106 ? 2.753 0.209 0.537 1.00 96.81 106 ARG A C 1
ATOM 803 O O . ARG A 1 106 ? 2.164 0.735 1.480 1.00 96.81 106 ARG A O 1
ATOM 810 N N . CYS A 1 107 ? 2.127 -0.445 -0.441 1.00 96.44 107 CYS A N 1
ATOM 811 C CA . CYS A 1 107 ? 0.683 -0.653 -0.491 1.00 96.44 107 CYS A CA 1
ATOM 812 C C . CYS A 1 107 ? 0.168 -1.258 0.827 1.00 96.44 107 CYS A C 1
ATOM 814 O O . CYS A 1 107 ? -0.729 -0.713 1.473 1.00 96.44 107 CYS A O 1
ATOM 816 N N . MET A 1 108 ? 0.798 -2.343 1.278 1.00 93.38 108 MET A N 1
ATOM 817 C CA . MET A 1 108 ? 0.392 -3.056 2.486 1.00 93.38 108 MET A CA 1
ATOM 818 C C . MET A 1 108 ? 0.695 -2.273 3.768 1.00 93.38 108 MET A C 1
ATOM 820 O O . MET A 1 108 ? -0.083 -2.361 4.720 1.00 93.38 108 MET A O 1
ATOM 824 N N . LEU A 1 109 ? 1.769 -1.476 3.807 1.00 93.81 109 LEU A N 1
ATOM 825 C CA . LEU A 1 109 ? 2.046 -0.602 4.950 1.00 93.81 109 LEU A CA 1
ATOM 826 C C . LEU A 1 109 ? 0.994 0.506 5.091 1.00 93.81 109 LEU A C 1
ATOM 828 O O . LEU A 1 109 ? 0.529 0.768 6.200 1.00 93.81 109 LEU A O 1
ATOM 832 N N . ILE A 1 110 ? 0.579 1.125 3.983 1.00 96.00 110 ILE A N 1
ATOM 833 C CA . ILE A 1 110 ? -0.477 2.147 3.996 1.00 96.00 110 ILE A CA 1
ATOM 834 C C . ILE A 1 110 ? -1.800 1.528 4.454 1.00 96.00 110 ILE A C 1
ATOM 836 O O . ILE A 1 110 ? -2.454 2.071 5.343 1.00 96.00 110 ILE A O 1
ATOM 840 N N . LEU A 1 111 ? -2.167 0.358 3.918 1.00 93.69 111 LEU A N 1
ATOM 841 C CA . LEU A 1 111 ? -3.368 -0.364 4.347 1.00 93.69 111 LEU A CA 1
ATOM 842 C C . LEU A 1 111 ? -3.344 -0.679 5.849 1.00 93.69 111 LEU A C 1
ATOM 844 O O . LEU A 1 111 ? -4.339 -0.450 6.536 1.00 93.69 111 LEU A O 1
ATOM 848 N N . ARG A 1 112 ? -2.199 -1.138 6.373 1.00 90.12 112 ARG A N 1
ATOM 849 C CA . ARG A 1 112 ? -1.985 -1.357 7.812 1.00 90.12 112 ARG A CA 1
ATOM 850 C C . ARG A 1 112 ? -2.227 -0.085 8.618 1.00 90.12 112 ARG A C 1
ATOM 852 O O . ARG A 1 112 ? -2.953 -0.102 9.611 1.00 90.12 112 ARG A O 1
ATOM 859 N N . TYR A 1 113 ? -1.597 1.008 8.196 1.00 93.00 113 TYR A N 1
ATOM 860 C CA . TYR A 1 113 ? -1.657 2.291 8.882 1.00 93.00 113 TYR A CA 1
ATOM 861 C C . TYR A 1 113 ? -3.087 2.831 8.938 1.00 93.00 113 TYR A C 1
ATOM 863 O O . TYR A 1 113 ? -3.580 3.158 10.016 1.00 93.00 113 TYR A O 1
ATOM 871 N N . LEU A 1 114 ? -3.786 2.865 7.803 1.00 93.69 114 LEU A N 1
ATOM 872 C CA . LEU A 1 114 ? -5.154 3.376 7.731 1.00 93.69 114 LEU A CA 1
ATOM 873 C C . LEU A 1 114 ? -6.126 2.508 8.520 1.00 93.69 114 LEU A C 1
ATOM 875 O O . LEU A 1 114 ? -6.930 3.040 9.282 1.00 93.69 114 LEU A O 1
ATOM 879 N N . ALA A 1 115 ? -5.988 1.184 8.434 1.00 89.81 115 ALA A N 1
ATOM 880 C CA . ALA A 1 115 ? -6.768 0.274 9.257 1.00 89.81 115 ALA A CA 1
ATOM 881 C C . ALA A 1 115 ? -6.568 0.554 10.750 1.00 89.81 115 ALA A C 1
ATOM 883 O O . ALA A 1 115 ? -7.528 0.520 11.507 1.00 89.81 115 ALA A O 1
ATOM 884 N N . GLN A 1 116 ? -5.342 0.862 11.187 1.00 88.38 116 GLN A N 1
ATOM 885 C CA . GLN A 1 116 ? -5.054 1.206 12.580 1.00 88.38 116 GLN A CA 1
ATOM 886 C C . GLN A 1 116 ? -5.694 2.527 13.020 1.00 88.38 116 GLN A C 1
ATOM 888 O O . GLN A 1 116 ? -6.115 2.633 14.170 1.00 88.38 116 GLN A O 1
ATOM 893 N N . LYS A 1 117 ? -5.720 3.530 12.141 1.00 91.50 117 LYS A N 1
ATOM 894 C CA . LYS A 1 117 ? -6.144 4.898 12.471 1.00 91.50 117 LYS A CA 1
ATOM 895 C C . LYS A 1 117 ? -7.631 5.156 12.250 1.00 91.50 117 LYS A C 1
ATOM 897 O O . LYS A 1 117 ? -8.146 6.131 12.789 1.00 91.50 117 LYS A O 1
ATOM 902 N N . ASN A 1 118 ? -8.301 4.314 11.474 1.00 92.19 118 ASN A N 1
ATOM 903 C CA . ASN A 1 118 ? -9.693 4.493 11.103 1.00 92.19 118 ASN A CA 1
ATOM 904 C C . ASN A 1 118 ? -10.421 3.145 11.093 1.00 92.19 118 ASN A C 1
ATOM 906 O O . ASN A 1 118 ? -10.249 2.329 10.189 1.00 92.19 118 ASN A O 1
ATOM 910 N N . ASP A 1 119 ? -11.271 2.930 12.096 1.00 87.88 119 ASP A N 1
ATOM 911 C CA . ASP A 1 119 ? -12.015 1.678 12.264 1.00 87.88 119 ASP A CA 1
ATOM 912 C C . ASP A 1 119 ? -12.983 1.390 11.109 1.00 87.88 119 ASP A C 1
ATOM 914 O O . ASP A 1 119 ? -13.231 0.227 10.795 1.00 87.88 119 ASP A O 1
ATOM 918 N N . ARG A 1 120 ? -13.489 2.434 10.440 1.00 91.19 120 ARG A N 1
ATOM 919 C CA . ARG A 1 120 ? -14.426 2.313 9.311 1.00 91.19 120 ARG A CA 1
ATOM 920 C C . ARG A 1 120 ? -13.726 2.011 7.994 1.00 91.19 120 ARG A C 1
ATOM 922 O O . ARG A 1 120 ? -14.356 1.516 7.062 1.00 91.19 120 ARG A O 1
ATOM 929 N N . PHE A 1 121 ? -12.425 2.284 7.909 1.00 91.81 121 PHE A N 1
ATOM 930 C CA . PHE A 1 121 ? -11.668 2.152 6.671 1.00 91.81 121 PHE A CA 1
ATOM 931 C C . PHE A 1 121 ? -11.715 0.731 6.105 1.00 91.81 121 PHE A C 1
ATOM 933 O O . PHE A 1 121 ? -11.926 0.555 4.910 1.00 91.81 121 PHE A O 1
ATOM 940 N N . ILE A 1 122 ? -11.573 -0.290 6.957 1.00 87.56 122 ILE A N 1
ATOM 941 C CA . ILE A 1 122 ? -11.616 -1.691 6.513 1.00 87.56 122 ILE A CA 1
ATOM 942 C C . ILE A 1 122 ? -12.982 -2.063 5.938 1.00 87.56 122 ILE A C 1
ATOM 944 O O . ILE A 1 122 ? -13.043 -2.791 4.952 1.00 87.56 122 ILE A O 1
ATOM 948 N N . GLU A 1 123 ? -14.068 -1.568 6.528 1.00 87.06 123 GLU A N 1
ATOM 949 C CA . GLU A 1 123 ? -15.423 -1.844 6.047 1.00 87.06 123 GLU A CA 1
ATOM 950 C C . GLU A 1 123 ? -15.695 -1.170 4.702 1.00 87.06 123 GLU A C 1
ATOM 952 O O . GLU A 1 123 ? -16.310 -1.775 3.826 1.00 87.06 123 GLU A O 1
ATOM 957 N N . GLN A 1 124 ? -15.192 0.048 4.499 1.00 92.31 124 GLN A N 1
ATOM 958 C CA . GLN A 1 124 ? -15.336 0.717 3.208 1.00 92.31 124 GLN A CA 1
ATOM 959 C C . GLN A 1 124 ? -14.425 0.117 2.140 1.00 92.31 124 GLN A C 1
ATOM 961 O O . GLN A 1 124 ? -14.879 -0.129 1.026 1.00 92.31 124 GLN A O 1
ATOM 966 N N . LEU A 1 125 ? -13.184 -0.235 2.493 1.00 92.12 125 LEU A N 1
ATOM 967 C CA . LEU A 1 125 ? -12.297 -1.000 1.618 1.00 92.12 125 LEU A CA 1
ATOM 968 C C . LEU A 1 125 ? -12.957 -2.306 1.181 1.00 92.12 125 LEU A C 1
ATOM 970 O O . LEU A 1 125 ? -12.985 -2.605 -0.006 1.00 92.12 125 LEU A O 1
ATOM 974 N N . ALA A 1 126 ? -13.540 -3.051 2.118 1.00 87.44 126 ALA A N 1
ATOM 975 C CA . ALA A 1 126 ? -14.305 -4.254 1.824 1.00 87.44 126 ALA A CA 1
ATOM 976 C C . ALA A 1 126 ? -15.402 -4.007 0.789 1.00 87.44 126 ALA A C 1
ATOM 978 O O . ALA A 1 126 ? -15.447 -4.683 -0.232 1.00 87.44 126 ALA A O 1
ATOM 979 N N . SER A 1 127 ? -16.247 -3.007 1.045 1.00 89.56 127 SER A N 1
ATOM 980 C CA . SER A 1 127 ? -17.368 -2.645 0.182 1.00 89.56 127 SER A CA 1
ATOM 981 C C . SER A 1 127 ? -16.906 -2.299 -1.237 1.00 89.56 127 SER A C 1
ATOM 983 O O . SER A 1 127 ? -17.430 -2.849 -2.209 1.00 89.56 127 SER A O 1
ATOM 985 N N . THR A 1 128 ? -15.865 -1.472 -1.385 1.00 90.81 128 THR A N 1
ATOM 986 C CA . THR A 1 128 ? -15.264 -1.148 -2.692 1.00 90.81 128 THR A CA 1
ATOM 987 C C . THR A 1 128 ? -14.712 -2.399 -3.378 1.00 90.81 128 THR A C 1
ATOM 989 O O . THR A 1 128 ? -14.972 -2.640 -4.561 1.00 90.81 128 THR A O 1
ATOM 992 N N . LEU A 1 129 ? -13.984 -3.239 -2.633 1.00 89.19 129 LEU A N 1
ATOM 993 C CA . LEU A 1 129 ? -13.421 -4.488 -3.137 1.00 89.19 129 LEU A CA 1
ATOM 994 C C . LEU A 1 129 ? -14.474 -5.585 -3.354 1.00 89.19 129 LEU A C 1
ATOM 996 O O . LEU A 1 129 ? -14.121 -6.609 -3.920 1.00 89.19 129 LEU A O 1
ATOM 1000 N N . GLU A 1 130 ? -15.735 -5.444 -2.964 1.00 85.81 130 GLU A N 1
ATOM 1001 C CA . GLU A 1 130 ? -16.802 -6.408 -3.285 1.00 85.81 130 GLU A CA 1
ATOM 1002 C C . GLU A 1 130 ? -17.675 -5.910 -4.438 1.00 85.81 130 GLU A C 1
ATOM 1004 O O . GLU A 1 130 ? -17.996 -6.670 -5.350 1.00 85.81 130 GLU A O 1
ATOM 1009 N N . SER A 1 131 ? -18.013 -4.620 -4.422 1.00 86.31 131 SER A N 1
ATOM 1010 C CA . SER A 1 131 ? -18.933 -3.993 -5.377 1.00 86.31 131 SER A CA 1
ATOM 1011 C C . SER A 1 131 ? -18.316 -3.707 -6.746 1.00 86.31 131 SER A C 1
ATOM 1013 O O . SER A 1 131 ? -19.036 -3.684 -7.746 1.00 86.31 131 SER A O 1
ATOM 1015 N N . THR A 1 132 ? -16.997 -3.510 -6.826 1.00 85.31 132 THR A N 1
ATOM 1016 C CA . THR A 1 132 ? -16.344 -3.178 -8.100 1.00 85.31 132 THR A CA 1
ATOM 1017 C C . THR A 1 132 ? -16.165 -4.413 -8.984 1.00 85.31 132 THR A C 1
ATOM 1019 O O . THR A 1 132 ? -15.836 -5.500 -8.498 1.00 85.31 132 THR A O 1
ATOM 1022 N N . SER A 1 133 ? -16.337 -4.251 -10.302 1.00 81.75 133 SER A N 1
ATOM 1023 C CA . SER A 1 133 ? -16.155 -5.331 -11.282 1.00 81.75 133 SER A CA 1
ATOM 1024 C C . SER A 1 133 ? -14.814 -6.056 -11.106 1.00 81.75 133 SER A C 1
ATOM 1026 O O . SER A 1 133 ? -13.805 -5.479 -10.698 1.00 81.75 133 SER A O 1
ATOM 1028 N N . ARG A 1 134 ? -14.789 -7.352 -11.432 1.00 73.88 134 ARG A N 1
ATOM 1029 C CA . ARG A 1 134 ? -13.551 -8.146 -11.458 1.00 73.88 134 ARG A CA 1
ATOM 1030 C C . ARG A 1 134 ? -12.601 -7.716 -12.579 1.00 73.88 134 ARG A C 1
ATOM 1032 O O . ARG A 1 134 ? -11.404 -7.955 -12.457 1.00 73.88 134 ARG A O 1
ATOM 1039 N N . ASP A 1 135 ? -13.126 -7.048 -13.603 1.00 83.38 135 ASP A N 1
ATOM 1040 C CA . ASP A 1 135 ? -12.349 -6.555 -14.744 1.00 83.38 135 ASP A CA 1
ATOM 1041 C C . ASP A 1 135 ? -11.618 -5.237 -14.446 1.00 83.38 135 ASP A C 1
ATOM 1043 O O . ASP A 1 135 ? -10.778 -4.804 -15.235 1.00 83.38 135 ASP A O 1
ATOM 1047 N N . ASP A 1 136 ? -11.901 -4.597 -13.305 1.00 91.75 136 ASP A N 1
ATOM 1048 C CA . ASP A 1 136 ? -11.131 -3.439 -12.865 1.00 91.75 136 ASP A CA 1
ATOM 1049 C C . ASP A 1 136 ? -9.735 -3.889 -12.416 1.00 91.75 136 ASP A C 1
ATOM 1051 O O . ASP A 1 136 ? -9.555 -4.539 -11.380 1.00 91.75 136 ASP A O 1
ATOM 1055 N N . VAL A 1 137 ? -8.731 -3.545 -13.224 1.00 92.19 137 VAL A N 1
ATOM 1056 C CA . VAL A 1 137 ? -7.339 -3.958 -13.017 1.00 92.19 137 VAL A CA 1
ATOM 1057 C C . VAL A 1 137 ? -6.781 -3.422 -11.697 1.00 92.19 137 VAL A C 1
ATOM 1059 O O . VAL A 1 137 ? -6.015 -4.127 -11.036 1.00 92.19 137 VAL A O 1
ATOM 1062 N N . MET A 1 138 ? -7.164 -2.211 -11.279 1.00 94.12 138 MET A N 1
ATOM 1063 C CA . MET A 1 138 ? -6.639 -1.596 -10.055 1.00 94.12 138 MET A CA 1
ATOM 1064 C C . MET A 1 138 ? -7.184 -2.320 -8.826 1.00 94.12 138 MET A C 1
ATOM 1066 O O . MET A 1 138 ? -6.422 -2.757 -7.959 1.00 94.12 138 MET A O 1
ATOM 1070 N N . VAL A 1 139 ? -8.498 -2.545 -8.798 1.00 91.88 139 VAL A N 1
ATOM 1071 C CA . VAL A 1 139 ? -9.150 -3.311 -7.732 1.00 91.88 139 VAL A CA 1
ATOM 1072 C C . VAL A 1 139 ? -8.636 -4.750 -7.702 1.00 91.88 139 VAL A C 1
ATOM 1074 O O . VAL A 1 139 ? -8.309 -5.270 -6.634 1.00 91.88 139 VAL A O 1
ATOM 1077 N N . SER A 1 140 ? -8.524 -5.399 -8.863 1.00 91.19 140 SER A N 1
ATOM 1078 C CA . SER A 1 140 ? -8.009 -6.767 -8.980 1.00 91.19 140 SER A CA 1
ATOM 1079 C C . SER A 1 140 ? -6.572 -6.891 -8.456 1.00 91.19 140 SER A C 1
ATOM 1081 O O . SER A 1 140 ? -6.266 -7.833 -7.722 1.00 91.19 140 SER A O 1
ATOM 1083 N N . THR A 1 141 ? -5.718 -5.898 -8.725 1.00 93.88 141 THR A N 1
ATOM 1084 C CA . THR A 1 141 ? -4.340 -5.838 -8.207 1.00 93.88 141 THR A CA 1
ATOM 1085 C C . THR A 1 141 ? -4.319 -5.815 -6.677 1.00 93.88 141 THR A C 1
ATOM 1087 O O . THR A 1 141 ? -3.643 -6.638 -6.055 1.00 93.88 141 THR A O 1
ATOM 1090 N N . VAL A 1 142 ? -5.104 -4.932 -6.047 1.00 93.12 142 VAL A N 1
ATOM 1091 C CA . VAL A 1 142 ? -5.171 -4.845 -4.577 1.00 93.12 142 VAL A CA 1
ATOM 1092 C C . VAL A 1 142 ? -5.766 -6.121 -3.968 1.00 93.12 142 VAL A C 1
ATOM 1094 O O . VAL A 1 142 ? -5.200 -6.660 -3.014 1.00 93.12 142 VAL A O 1
ATOM 1097 N N . ARG A 1 143 ? -6.843 -6.674 -4.548 1.00 90.88 143 ARG A N 1
ATOM 1098 C CA . ARG A 1 143 ? -7.418 -7.966 -4.121 1.00 90.88 143 ARG A CA 1
ATOM 1099 C C . ARG A 1 143 ? -6.376 -9.084 -4.167 1.00 90.88 143 ARG A C 1
ATOM 1101 O O . ARG A 1 143 ? -6.241 -9.841 -3.208 1.00 90.88 143 ARG A O 1
ATOM 1108 N N . HIS A 1 144 ? -5.628 -9.191 -5.265 1.00 89.75 144 HIS A N 1
ATOM 1109 C CA . HIS A 1 144 ? -4.630 -10.244 -5.431 1.00 89.75 144 HIS A CA 1
ATOM 1110 C C . HIS A 1 144 ? -3.516 -10.137 -4.386 1.00 89.75 144 HIS A C 1
ATOM 1112 O O . HIS A 1 144 ? -3.152 -11.144 -3.782 1.00 89.75 144 HIS A O 1
ATOM 1118 N N . ARG A 1 145 ? -3.029 -8.921 -4.106 1.00 92.19 145 ARG A N 1
ATOM 1119 C CA . ARG A 1 145 ? -2.027 -8.677 -3.056 1.00 92.19 145 ARG A CA 1
ATOM 1120 C C . ARG A 1 145 ? -2.524 -9.121 -1.680 1.00 92.19 145 ARG A C 1
ATOM 1122 O O . ARG A 1 145 ? -1.807 -9.841 -0.988 1.00 92.19 145 ARG A O 1
ATOM 1129 N N . LEU A 1 146 ? -3.767 -8.789 -1.319 1.00 89.19 146 LEU A N 1
ATOM 1130 C CA . LEU A 1 146 ? -4.381 -9.242 -0.063 1.00 89.19 146 LEU A CA 1
ATOM 1131 C C . LEU A 1 146 ? -4.460 -10.777 0.018 1.00 89.19 146 LEU A C 1
ATOM 1133 O O . LEU A 1 146 ? -4.087 -11.356 1.039 1.00 89.19 146 LEU A O 1
ATOM 1137 N N . VAL A 1 147 ? -4.855 -11.446 -1.071 1.00 85.94 147 VAL A N 1
ATOM 1138 C CA . VAL A 1 147 ? -4.916 -12.919 -1.146 1.00 85.94 147 VAL A CA 1
ATOM 1139 C C . VAL A 1 147 ? -3.531 -13.553 -1.029 1.00 85.94 147 VAL A C 1
ATOM 1141 O O . VAL A 1 147 ? -3.366 -14.572 -0.361 1.00 85.94 147 VAL A O 1
ATOM 1144 N N . VAL A 1 148 ? -2.514 -12.979 -1.667 1.00 86.81 148 VAL A N 1
ATOM 1145 C CA . VAL A 1 148 ? -1.141 -13.490 -1.578 1.00 86.81 148 VAL A CA 1
ATOM 1146 C C . VAL A 1 148 ? -0.598 -13.338 -0.155 1.00 86.81 148 VAL A C 1
ATOM 1148 O O . VAL A 1 148 ? 0.007 -14.274 0.370 1.00 86.81 148 VAL A O 1
ATOM 1151 N N . PHE A 1 149 ? -0.888 -12.219 0.512 1.00 85.69 149 PHE A N 1
ATOM 1152 C CA . PHE A 1 149 ? -0.555 -12.031 1.923 1.00 85.69 149 PHE A CA 1
ATOM 1153 C C . PHE A 1 149 ? -1.304 -12.991 2.851 1.00 85.69 149 PHE A C 1
ATOM 1155 O O . PHE A 1 149 ? -0.733 -13.432 3.849 1.00 85.69 149 PHE A O 1
ATOM 1162 N N . GLU A 1 150 ? -2.554 -13.341 2.542 1.00 80.94 150 GLU A N 1
ATOM 1163 C CA . GLU A 1 150 ? -3.307 -14.350 3.296 1.00 80.94 150 GLU A CA 1
ATOM 1164 C C . GLU A 1 150 ? -2.646 -15.715 3.203 1.00 80.94 150 GLU A C 1
ATOM 1166 O O . GLU A 1 150 ? -2.352 -16.334 4.224 1.00 80.94 150 GLU A O 1
ATOM 1171 N N . ARG A 1 151 ? -2.353 -16.156 1.976 1.00 78.62 151 ARG A N 1
ATOM 1172 C CA . ARG A 1 151 ? -1.730 -17.457 1.707 1.00 78.62 151 ARG A CA 1
ATOM 1173 C C . ARG A 1 151 ? -0.348 -17.574 2.338 1.00 78.62 151 ARG A C 1
ATOM 1175 O O . ARG A 1 151 ? 0.044 -18.661 2.751 1.00 78.62 151 ARG A O 1
ATOM 1182 N N . ALA A 1 152 ? 0.372 -16.460 2.435 1.00 77.88 152 ALA A N 1
ATOM 1183 C CA . ALA A 1 152 ? 1.658 -16.380 3.117 1.00 77.88 152 ALA A CA 1
ATOM 1184 C C . ALA A 1 152 ? 1.540 -16.282 4.650 1.00 77.88 152 ALA A C 1
ATOM 1186 O O . ALA A 1 152 ? 2.564 -16.206 5.323 1.00 77.88 152 ALA A O 1
ATOM 1187 N N . GLN A 1 153 ? 0.320 -16.263 5.206 1.00 73.06 153 GLN A N 1
ATOM 1188 C CA . GLN A 1 153 ? 0.034 -16.046 6.632 1.00 73.06 153 GLN A CA 1
ATOM 1189 C C . GLN A 1 153 ? 0.588 -14.712 7.164 1.00 73.06 153 GLN A C 1
ATOM 1191 O O . GLN A 1 153 ? 0.859 -14.549 8.352 1.00 73.06 153 GLN A O 1
ATOM 1196 N N . MET A 1 154 ? 0.729 -13.726 6.278 1.00 71.94 154 MET A N 1
ATOM 1197 C CA . MET A 1 154 ? 1.305 -12.416 6.581 1.00 71.94 154 MET A CA 1
ATOM 1198 C C . MET A 1 154 ? 0.250 -11.384 6.982 1.00 71.94 154 MET A C 1
ATOM 1200 O O . MET A 1 154 ? 0.591 -10.383 7.610 1.00 71.94 154 MET A O 1
ATOM 1204 N N . LEU A 1 155 ? -1.035 -11.618 6.683 1.00 65.94 155 LEU A N 1
ATOM 1205 C CA . LEU A 1 155 ? -2.102 -10.682 7.054 1.00 65.94 155 LEU A CA 1
ATOM 1206 C C . LEU A 1 155 ? -2.243 -10.496 8.572 1.00 65.94 155 LEU A C 1
ATOM 1208 O O . LEU A 1 155 ? -2.572 -9.396 9.008 1.00 65.94 155 LEU A O 1
ATOM 1212 N N . GLY A 1 156 ? -1.939 -11.520 9.379 1.00 59.94 156 GLY A N 1
ATOM 1213 C CA . GLY A 1 156 ? -1.939 -11.406 10.843 1.00 59.94 156 GLY A CA 1
ATOM 1214 C C . GLY A 1 156 ? -0.911 -10.411 11.388 1.00 59.94 156 GLY A C 1
ATOM 1215 O O . GLY A 1 156 ? -1.062 -9.940 12.503 1.00 59.94 156 GLY A O 1
ATOM 1216 N N . ARG A 1 157 ? 0.093 -10.023 10.586 1.00 63.16 157 ARG A N 1
ATOM 1217 C CA . ARG A 1 157 ? 1.058 -8.963 10.935 1.00 63.16 157 ARG A CA 1
ATOM 1218 C C . ARG A 1 157 ? 0.579 -7.558 10.567 1.00 63.16 157 ARG A C 1
ATOM 1220 O O . ARG A 1 157 ? 1.229 -6.574 10.917 1.00 63.16 157 ARG A O 1
ATOM 1227 N N . ILE A 1 158 ? -0.508 -7.465 9.805 1.00 58.47 158 ILE A N 1
ATOM 1228 C CA . ILE A 1 158 ? -1.030 -6.226 9.217 1.00 58.47 158 ILE A CA 1
ATOM 1229 C C . ILE A 1 158 ? -2.357 -5.837 9.857 1.00 58.47 158 ILE A C 1
ATOM 1231 O O . ILE A 1 158 ? -2.624 -4.657 10.058 1.00 58.47 158 ILE A O 1
ATOM 1235 N N . PHE A 1 159 ? -3.183 -6.814 10.206 1.00 58.75 159 PHE A N 1
ATOM 1236 C CA . PHE A 1 159 ? -4.512 -6.575 10.738 1.00 58.75 159 PHE A CA 1
ATOM 1237 C C . PHE A 1 159 ? -4.680 -7.300 12.069 1.00 58.75 159 PHE A C 1
ATOM 1239 O O . PHE A 1 159 ? -4.314 -8.467 12.193 1.00 58.75 159 PHE A O 1
ATOM 1246 N N . SER A 1 160 ? -5.278 -6.614 13.046 1.00 59.81 160 SER A N 1
ATOM 1247 C CA . SER A 1 160 ? -5.724 -7.243 14.291 1.00 59.81 160 SER A CA 1
ATOM 1248 C C . SER A 1 160 ? -6.729 -8.358 13.988 1.00 59.81 160 SER A C 1
ATOM 1250 O O . SER A 1 160 ? -7.411 -8.313 12.961 1.00 59.81 160 SER A O 1
ATOM 1252 N N . GLY A 1 161 ? -6.871 -9.344 14.880 1.00 55.88 161 GLY A N 1
ATOM 1253 C CA . GLY A 1 161 ? -7.676 -10.550 14.629 1.00 55.88 161 GLY A CA 1
ATOM 1254 C C . GLY A 1 161 ? -9.089 -10.285 14.083 1.00 55.88 161 GLY A C 1
ATOM 1255 O O . GLY A 1 161 ? -9.500 -10.918 13.114 1.00 55.88 161 GLY A O 1
ATOM 1256 N N . ALA A 1 162 ? -9.814 -9.295 14.617 1.00 60.50 162 ALA A N 1
ATOM 1257 C CA . ALA A 1 162 ? -11.152 -8.937 14.129 1.00 60.50 162 ALA A CA 1
ATOM 1258 C C . ALA A 1 162 ? -11.140 -8.327 12.709 1.00 60.50 162 ALA A C 1
ATOM 1260 O O . ALA A 1 162 ? -11.984 -8.664 11.878 1.00 60.50 162 ALA A O 1
ATOM 1261 N N . ARG A 1 163 ? -10.158 -7.467 12.402 1.00 63.56 163 ARG A N 1
ATOM 1262 C CA . ARG A 1 163 ? -9.994 -6.846 11.074 1.00 63.56 163 ARG A CA 1
ATOM 1263 C C . ARG A 1 163 ? -9.501 -7.857 10.040 1.00 63.56 163 ARG A C 1
ATOM 1265 O O . ARG A 1 163 ? -9.970 -7.857 8.905 1.00 63.56 163 ARG A O 1
ATOM 1272 N N . LEU A 1 164 ? -8.612 -8.756 10.458 1.00 61.91 164 LEU A N 1
ATOM 1273 C CA . LEU A 1 164 ? -8.136 -9.888 9.674 1.00 61.91 164 LEU A CA 1
ATOM 1274 C C . LEU A 1 164 ? -9.294 -10.804 9.275 1.00 61.91 164 LEU A C 1
ATOM 1276 O O . LEU A 1 164 ? -9.444 -11.107 8.096 1.00 61.91 164 LEU A O 1
ATOM 1280 N N . LEU A 1 165 ? -10.134 -11.204 10.235 1.00 61.31 165 LEU A N 1
ATOM 1281 C CA . LEU A 1 165 ? -11.302 -12.045 9.972 1.00 61.31 165 LEU A CA 1
ATOM 1282 C C . LEU A 1 165 ? -12.257 -11.390 8.974 1.00 61.31 165 LEU A C 1
ATOM 1284 O O . LEU A 1 165 ? -12.769 -12.077 8.093 1.00 61.31 165 LEU A O 1
ATOM 1288 N N . ARG A 1 166 ? -12.451 -10.068 9.052 1.00 66.06 166 ARG A N 1
ATOM 1289 C CA . ARG A 1 166 ? -13.284 -9.345 8.087 1.00 66.06 166 ARG A CA 1
ATOM 1290 C C . ARG A 1 166 ? -12.696 -9.403 6.674 1.00 66.06 166 ARG A C 1
ATOM 1292 O O . ARG A 1 166 ? -13.406 -9.799 5.756 1.00 66.06 166 ARG A O 1
ATOM 1299 N N . ILE A 1 167 ? -11.402 -9.107 6.512 1.00 66.00 167 ILE A N 1
ATOM 1300 C CA . ILE A 1 167 ? -10.674 -9.227 5.229 1.00 66.00 167 ILE A CA 1
ATOM 1301 C C . ILE A 1 167 ? -10.728 -10.660 4.689 1.00 66.00 167 ILE A C 1
ATOM 1303 O O . ILE A 1 167 ? -10.971 -10.871 3.504 1.00 66.00 167 ILE A O 1
ATOM 1307 N N . MET A 1 168 ? -10.574 -11.658 5.558 1.00 64.88 168 MET A N 1
ATOM 1308 C CA . MET A 1 168 ? -10.678 -13.066 5.183 1.00 64.88 168 MET A CA 1
ATOM 1309 C C . MET A 1 168 ? -12.083 -13.469 4.737 1.00 64.88 168 MET A C 1
ATOM 1311 O O . MET A 1 168 ? -12.198 -14.225 3.779 1.00 64.88 168 MET A O 1
ATOM 1315 N N . GLN A 1 169 ? -13.143 -12.947 5.358 1.00 66.88 169 GLN A N 1
ATOM 1316 C CA . GLN A 1 169 ? -14.525 -13.185 4.921 1.00 66.88 169 GLN A CA 1
ATOM 1317 C C . GLN A 1 169 ? -14.788 -12.620 3.518 1.00 66.88 169 GLN A C 1
ATOM 1319 O O . GLN A 1 169 ? -15.419 -13.294 2.708 1.00 66.88 169 GLN A O 1
ATOM 1324 N N . ILE A 1 170 ? -14.238 -11.442 3.211 1.00 62.53 170 ILE A N 1
ATOM 1325 C CA . ILE A 1 170 ? -14.332 -10.799 1.887 1.00 62.53 170 ILE A CA 1
ATOM 1326 C C . ILE A 1 170 ? -13.582 -11.603 0.815 1.00 62.53 170 ILE A C 1
ATOM 1328 O O . ILE A 1 170 ? -14.019 -11.717 -0.325 1.00 62.53 170 ILE A O 1
ATOM 1332 N N . MET A 1 171 ? -12.437 -12.199 1.158 1.00 64.94 171 MET A N 1
ATOM 1333 C CA . MET A 1 171 ? -11.721 -13.073 0.217 1.00 64.94 171 MET A CA 1
ATOM 1334 C C . MET A 1 171 ? -12.326 -14.483 0.137 1.00 64.94 171 MET A C 1
ATOM 1336 O O . MET A 1 171 ? -12.191 -15.150 -0.887 1.00 64.94 171 MET A O 1
ATOM 1340 N N . GLY A 1 172 ? -12.973 -14.959 1.203 1.00 55.34 172 GLY A N 1
ATOM 1341 C CA . GLY A 1 172 ? -13.670 -16.245 1.255 1.00 55.34 172 GLY A CA 1
ATOM 1342 C C . GLY A 1 172 ? -14.907 -16.260 0.360 1.00 55.34 172 GLY A C 1
ATOM 1343 O O . GLY A 1 172 ? -15.046 -17.165 -0.458 1.00 55.34 172 GLY A O 1
ATOM 1344 N N . SER A 1 173 ? -15.715 -15.195 0.395 1.00 54.62 173 SER A N 1
ATOM 1345 C CA . SER A 1 173 ? -16.830 -14.998 -0.545 1.00 54.62 173 SER A CA 1
ATOM 1346 C C . SER A 1 173 ? -16.370 -14.928 -2.012 1.00 54.62 173 SER A C 1
ATOM 1348 O O . SER A 1 173 ? -17.140 -15.230 -2.922 1.00 54.62 173 SER A O 1
ATOM 1350 N N . TYR A 1 174 ? -15.097 -14.594 -2.257 1.00 47.28 174 TYR A N 1
ATOM 1351 C CA . TYR A 1 174 ? -14.473 -14.631 -3.581 1.00 47.28 174 TYR A CA 1
ATOM 1352 C C . TYR A 1 174 ? -14.022 -16.042 -4.012 1.00 47.28 174 TYR A C 1
ATOM 1354 O O . TYR A 1 174 ? -14.008 -16.324 -5.213 1.00 47.28 174 TYR A O 1
ATOM 1362 N N . ARG A 1 175 ? -13.663 -16.928 -3.065 1.00 45.41 175 ARG A N 1
ATOM 1363 C CA . ARG A 1 175 ? -13.271 -18.329 -3.331 1.00 45.41 175 ARG A CA 1
ATOM 1364 C C . ARG A 1 175 ? -14.467 -19.221 -3.692 1.00 45.41 175 ARG A C 1
ATOM 1366 O O . ARG A 1 175 ? -14.289 -20.112 -4.511 1.00 45.41 175 ARG A O 1
ATOM 1373 N N . ASP A 1 176 ? -15.657 -18.956 -3.154 1.00 37.78 176 ASP A N 1
ATOM 1374 C CA . ASP A 1 176 ? -16.843 -19.824 -3.315 1.00 37.78 176 ASP A CA 1
ATOM 1375 C C . ASP A 1 176 ? -17.605 -19.649 -4.651 1.00 37.78 176 ASP A C 1
ATOM 1377 O O . ASP A 1 176 ? -18.661 -20.247 -4.855 1.00 37.78 176 ASP A O 1
ATOM 1381 N N . VAL A 1 177 ? -17.084 -18.839 -5.583 1.00 39.50 177 VAL A N 1
ATOM 1382 C CA . VAL A 1 177 ? -17.679 -18.600 -6.919 1.00 39.50 177 VAL A CA 1
ATOM 1383 C C . VAL A 1 177 ? -16.678 -18.914 -8.044 1.00 39.50 177 VAL A C 1
ATOM 1385 O O . VAL A 1 177 ? -16.719 -18.304 -9.114 1.00 39.50 177 VAL A O 1
ATOM 1388 N N . VAL A 1 178 ? -15.733 -19.826 -7.792 1.00 35.34 178 VAL A N 1
ATOM 1389 C CA . VAL A 1 178 ? -14.820 -20.395 -8.801 1.00 35.34 178 VAL A CA 1
ATOM 1390 C C . VAL A 1 178 ? -15.019 -21.899 -8.875 1.00 35.34 178 VAL A C 1
ATOM 1392 O O . VAL A 1 178 ? -14.968 -22.543 -7.806 1.00 35.34 178 VAL A O 1
#

Radius of gyration: 16.32 Å; chains: 1; bounding box: 37×37×48 Å

Secondary structure (DSSP, 8-state):
----SS-S-S----SS---SHHHHHHHHHTT--HHHHHHHHHHHHHHHTT-TTSTTTTGGGS-HHHHHHHHHHHHHHHHHHHHHGGGGGGGHHHHHHHHHTS-HHHHHHHHHHHHHH-TTHHHHHHHHHHHS-TT-HHHHHHHHHHHHHHHTT-GGGTS-HHHHHHHHHHHHHHHTT-

Sequence (178 aa):
MAQQDEAVWDGAAIRELDLDSQSVLSHFVAGASGGDAARTLNFLLGLDGVDRWAVDYREHTLSSEDSMLLRAFIGNLQHVMQEHAAVLDHLVDPLVTLLAGLTTSRCMLILRYLAQKNDRFIEQLASTLESTSRDDVMVSTVRHRLVVFERAQMLGRIFSGARLLRIMQIMGSYRDVV

InterPro domains:
  IPR057079 Type 4 adapter protein IcmW-like [PF23130] (45-171)